Protein AF-A0A821U6U9-F1 (afdb_monomer_lite)

Sequence (147 aa):
MGALGPSCYFKDKWNQLDSFIVLLSIASIVIEKMVSGHILRIHPTLIRVVRILRIARVLKLLKMAEGVRALFYTVIQALPQSLLFFLLFFIFGTLGVELFGKLECSEEQPCSGLNKHAHFKNFCIALLTLFRVATGDNWNGIMKVSD

Structure (mmCIF, N/CA/C/O backbone):
data_AF-A0A821U6U9-F1
#
_entry.id   AF-A0A821U6U9-F1
#
loop_
_atom_site.group_PDB
_atom_site.id
_atom_site.type_symbol
_atom_site.label_atom_id
_atom_site.label_alt_id
_atom_site.label_comp_id
_atom_site.label_asym_id
_atom_site.label_entity_id
_atom_site.label_seq_id
_atom_site.pdbx_PDB_ins_code
_atom_site.Cartn_x
_atom_site.Cartn_y
_atom_site.Cartn_z
_atom_site.occupancy
_atom_site.B_iso_or_equiv
_atom_site.auth_seq_id
_atom_site.auth_comp_id
_atom_site.auth_asym_id
_atom_site.auth_atom_id
_atom_site.pdbx_PDB_model_num
ATOM 1 N N . MET A 1 1 ? 13.390 -8.568 -36.689 1.00 40.25 1 MET A N 1
ATOM 2 C CA . MET A 1 1 ? 13.930 -7.205 -36.489 1.00 40.25 1 MET A CA 1
ATOM 3 C C . MET A 1 1 ? 12.870 -6.211 -36.926 1.00 40.25 1 MET A C 1
ATOM 5 O O . MET A 1 1 ? 12.728 -5.966 -38.111 1.00 40.25 1 MET A O 1
ATOM 9 N N . GLY A 1 2 ? 12.064 -5.708 -35.999 1.00 45.16 2 GLY A N 1
ATOM 10 C CA . GLY A 1 2 ? 11.099 -4.651 -36.286 1.00 45.16 2 GLY A CA 1
ATOM 11 C C . GLY A 1 2 ? 11.118 -3.712 -35.102 1.00 45.16 2 GLY A C 1
ATOM 12 O O . GLY A 1 2 ? 10.538 -4.026 -34.067 1.00 45.16 2 GLY A O 1
ATOM 13 N N . ALA A 1 3 ? 11.883 -2.629 -35.215 1.00 55.88 3 ALA A N 1
ATOM 14 C CA . ALA A 1 3 ? 11.895 -1.569 -34.225 1.00 55.88 3 ALA A CA 1
ATOM 15 C C . ALA A 1 3 ? 10.483 -0.977 -34.169 1.00 55.88 3 ALA A C 1
ATOM 17 O O . ALA A 1 3 ? 10.082 -0.217 -35.048 1.00 55.88 3 ALA A O 1
ATOM 18 N N . LEU A 1 4 ? 9.705 -1.381 -33.164 1.00 55.78 4 LEU A N 1
ATOM 19 C CA . LEU A 1 4 ? 8.463 -0.708 -32.810 1.00 55.78 4 LEU A CA 1
ATOM 20 C C . LEU A 1 4 ? 8.836 0.753 -32.562 1.00 55.78 4 LEU A C 1
ATOM 22 O O . LEU A 1 4 ? 9.597 1.048 -31.640 1.00 55.78 4 LEU A O 1
ATOM 26 N N . GLY A 1 5 ? 8.367 1.654 -33.427 1.00 61.28 5 GLY A N 1
ATOM 27 C CA . GLY A 1 5 ? 8.646 3.080 -33.294 1.00 61.28 5 GLY A CA 1
ATOM 28 C C . GLY A 1 5 ? 8.301 3.577 -31.883 1.00 61.28 5 GLY A C 1
ATOM 29 O O . GLY A 1 5 ? 7.438 2.985 -31.223 1.00 61.28 5 GLY A O 1
ATOM 30 N N . PRO A 1 6 ? 8.927 4.669 -31.407 1.00 61.62 6 PRO A N 1
ATOM 31 C CA . PRO A 1 6 ? 8.762 5.159 -30.034 1.00 61.62 6 PRO A CA 1
ATOM 32 C C . PRO A 1 6 ? 7.285 5.302 -29.631 1.00 61.62 6 PRO A C 1
ATOM 34 O O . PRO A 1 6 ? 6.914 4.971 -28.509 1.00 61.62 6 PRO A O 1
ATOM 37 N N . SER A 1 7 ? 6.412 5.667 -30.574 1.00 63.28 7 SER A N 1
ATOM 38 C CA . SER A 1 7 ? 4.962 5.763 -30.361 1.00 63.28 7 SER A CA 1
ATOM 39 C C . SER A 1 7 ? 4.276 4.428 -29.999 1.00 63.28 7 SER A C 1
ATOM 41 O O . SER A 1 7 ? 3.383 4.413 -29.156 1.00 63.28 7 SER A O 1
ATOM 43 N N . CYS A 1 8 ? 4.710 3.290 -30.558 1.00 62.41 8 CYS A N 1
ATOM 44 C CA . CYS A 1 8 ? 4.186 1.969 -30.182 1.00 62.41 8 CYS A CA 1
ATOM 45 C C . CYS A 1 8 ? 4.813 1.435 -28.888 1.00 62.41 8 CYS A C 1
ATOM 47 O O . CYS A 1 8 ? 4.123 0.784 -28.106 1.00 62.41 8 CYS A O 1
ATOM 49 N N . TYR A 1 9 ? 6.088 1.743 -28.624 1.00 65.94 9 TYR A N 1
ATOM 50 C CA . TYR A 1 9 ? 6.758 1.344 -27.383 1.00 65.94 9 TYR A CA 1
ATOM 51 C C . TYR A 1 9 ? 6.081 1.963 -26.149 1.00 65.94 9 TYR A C 1
ATOM 53 O O . TYR A 1 9 ? 5.811 1.264 -25.175 1.00 65.94 9 TYR A O 1
ATOM 61 N N . PHE A 1 10 ? 5.715 3.247 -26.214 1.00 70.06 10 PHE A N 1
ATOM 62 C CA . PHE A 1 10 ? 4.990 3.919 -25.133 1.00 70.06 10 PHE A CA 1
ATOM 63 C C . PHE A 1 10 ? 3.506 3.537 -25.043 1.00 70.06 10 PHE A C 1
ATOM 65 O O . PHE A 1 10 ? 2.834 4.021 -24.144 1.00 70.06 10 PHE A O 1
ATOM 72 N N . LYS A 1 11 ? 2.959 2.678 -25.912 1.00 75.88 11 LYS A N 1
ATOM 73 C CA . LYS A 1 11 ? 1.554 2.244 -25.806 1.00 75.88 11 LYS A CA 1
ATOM 74 C C . LYS A 1 11 ? 1.369 1.084 -24.821 1.00 75.88 11 LYS A C 1
ATOM 76 O O . LYS A 1 11 ? 0.305 0.958 -24.219 1.00 75.88 11 LYS A O 1
ATOM 81 N N . ASP A 1 12 ? 2.403 0.266 -24.624 1.00 79.81 12 ASP A N 1
ATOM 82 C CA . ASP A 1 12 ? 2.386 -0.822 -23.646 1.00 79.81 12 ASP A CA 1
ATOM 83 C C . ASP A 1 12 ? 2.753 -0.306 -22.244 1.00 79.81 12 ASP A C 1
ATOM 85 O O . ASP A 1 12 ? 3.831 0.254 -22.022 1.00 79.81 12 ASP A O 1
ATOM 89 N N . LYS A 1 13 ? 1.858 -0.524 -21.272 1.00 79.25 13 LYS A N 1
ATOM 90 C CA . LYS A 1 13 ? 2.041 -0.117 -19.869 1.00 79.25 13 LYS A CA 1
ATOM 91 C C . LYS A 1 13 ? 3.283 -0.760 -19.246 1.00 79.25 13 LYS A C 1
ATOM 93 O O . LYS A 1 13 ? 3.952 -0.135 -18.420 1.00 79.25 13 LYS A O 1
ATOM 98 N N . TRP A 1 14 ? 3.632 -1.980 -19.658 1.00 79.69 14 TRP A N 1
ATOM 99 C CA . TRP A 1 14 ? 4.836 -2.652 -19.174 1.00 79.69 14 TRP A CA 1
ATOM 100 C C . TRP A 1 14 ? 6.108 -1.999 -19.712 1.00 79.69 14 TRP A C 1
ATOM 102 O O . TRP A 1 14 ? 7.075 -1.852 -18.963 1.00 79.69 14 TRP A O 1
ATOM 112 N N . ASN A 1 15 ? 6.103 -1.528 -20.954 1.00 81.62 15 ASN A N 1
ATOM 113 C CA . ASN A 1 15 ? 7.233 -0.810 -21.543 1.00 81.62 15 ASN A CA 1
ATOM 114 C C . ASN A 1 15 ? 7.382 0.607 -20.968 1.00 81.62 15 ASN A C 1
ATOM 116 O O . ASN A 1 15 ? 8.503 1.021 -20.666 1.00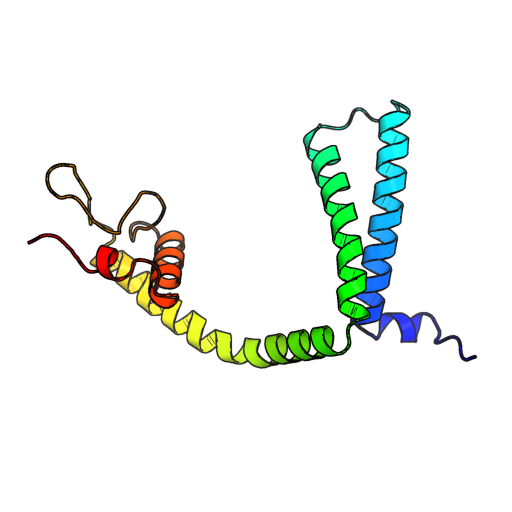 81.62 15 ASN A O 1
ATOM 120 N N . GLN A 1 16 ? 6.273 1.309 -20.693 1.00 84.25 16 GLN A N 1
ATOM 121 C CA . GLN A 1 16 ? 6.295 2.591 -19.969 1.00 84.25 16 GLN A CA 1
ATOM 122 C C . GLN A 1 16 ? 6.936 2.454 -18.580 1.00 84.25 16 GLN A C 1
ATOM 124 O O . GLN A 1 16 ? 7.826 3.229 -18.225 1.00 84.25 16 GLN A O 1
ATOM 129 N N . LEU A 1 17 ? 6.539 1.427 -17.815 1.00 81.94 17 LEU A N 1
ATOM 130 C CA . LEU A 1 17 ? 7.163 1.114 -16.528 1.00 81.94 17 LEU A CA 1
ATOM 131 C C . LEU A 1 17 ? 8.660 0.825 -16.680 1.00 81.94 17 LEU A C 1
ATOM 133 O O . LEU A 1 17 ? 9.434 1.144 -15.784 1.00 81.94 17 LEU A O 1
ATOM 137 N N . ASP A 1 18 ? 9.092 0.216 -17.792 1.00 83.50 18 ASP A N 1
ATOM 138 C CA . ASP A 1 18 ? 10.517 -0.076 -17.998 1.00 83.50 18 ASP A CA 1
ATOM 139 C C . ASP A 1 18 ? 11.325 1.193 -18.192 1.00 83.50 18 ASP A C 1
ATOM 141 O O . ASP A 1 18 ? 12.313 1.410 -17.489 1.00 83.50 18 ASP A O 1
ATOM 145 N N . SER A 1 19 ? 10.851 2.060 -19.086 1.00 84.12 19 SER A N 1
ATOM 146 C CA . SER A 1 19 ? 11.469 3.356 -19.337 1.00 84.12 19 SER A CA 1
ATOM 147 C C . SER A 1 19 ? 11.527 4.201 -18.075 1.00 84.12 19 SER A C 1
ATOM 149 O O . SER A 1 19 ? 12.567 4.790 -17.796 1.00 84.12 19 SER A O 1
ATOM 151 N N . PHE A 1 20 ? 10.469 4.206 -17.262 1.00 85.69 20 PHE A N 1
ATOM 152 C CA . PHE A 1 20 ? 10.475 4.913 -15.986 1.00 85.69 20 PHE A CA 1
ATOM 153 C C . PHE A 1 20 ? 11.554 4.380 -15.029 1.00 85.69 20 PHE A C 1
ATOM 155 O O . PHE A 1 20 ? 12.339 5.158 -14.487 1.00 85.69 20 PHE A O 1
ATOM 162 N N . ILE A 1 21 ? 11.669 3.055 -14.874 1.00 84.94 21 ILE A N 1
ATOM 163 C CA . ILE A 1 21 ? 12.699 2.439 -14.022 1.00 84.94 21 ILE A CA 1
ATOM 164 C C . ILE A 1 21 ? 14.110 2.735 -14.557 1.00 84.94 21 ILE A C 1
ATOM 166 O O . ILE A 1 21 ? 15.023 2.989 -13.770 1.00 84.94 21 ILE A O 1
ATOM 170 N N . VAL A 1 22 ? 14.315 2.716 -15.879 1.00 87.25 22 VAL A N 1
ATOM 171 C CA . VAL A 1 22 ? 15.603 3.061 -16.509 1.00 87.25 22 VAL A CA 1
ATOM 172 C C . VAL A 1 22 ? 15.964 4.529 -16.266 1.00 87.25 22 VAL A C 1
ATOM 174 O O . VAL A 1 22 ? 17.096 4.813 -15.876 1.00 87.25 22 VAL A O 1
ATOM 177 N N . LEU A 1 23 ? 15.015 5.455 -16.417 1.00 87.88 23 LEU A N 1
ATOM 178 C CA . LEU A 1 23 ? 15.234 6.881 -16.158 1.00 87.88 23 LEU A CA 1
ATOM 179 C C . LEU A 1 23 ? 15.565 7.144 -14.684 1.00 87.88 23 LEU A C 1
ATOM 181 O O . LEU A 1 23 ? 16.560 7.804 -14.392 1.00 87.88 23 LEU A O 1
ATOM 185 N N . LEU A 1 24 ? 14.807 6.557 -13.751 1.00 86.38 24 LEU A N 1
ATOM 186 C CA . LEU A 1 24 ? 15.103 6.628 -12.313 1.00 86.38 24 LEU A CA 1
ATOM 187 C C . LEU A 1 24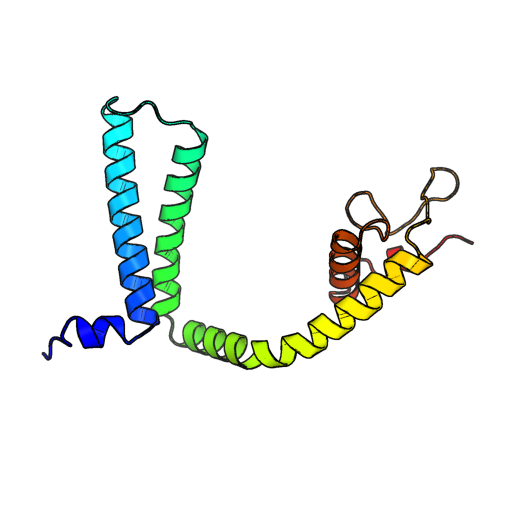 ? 16.471 6.033 -11.974 1.00 86.38 24 LEU A C 1
ATOM 189 O O . LEU A 1 24 ? 17.200 6.550 -11.128 1.00 86.38 24 LEU A O 1
ATOM 193 N N . SER A 1 25 ? 16.832 4.944 -12.647 1.00 84.75 25 SER A N 1
ATOM 194 C CA . SER A 1 25 ? 18.127 4.294 -12.513 1.00 84.75 25 SER A CA 1
ATOM 195 C C . SER A 1 25 ? 19.269 5.231 -12.908 1.00 84.75 25 SER A C 1
ATOM 197 O O . SER A 1 25 ? 20.239 5.339 -12.156 1.00 84.75 25 SER A O 1
ATOM 199 N N . ILE A 1 26 ? 19.144 5.916 -14.045 1.00 86.50 26 ILE A N 1
ATOM 200 C CA . ILE A 1 26 ? 20.137 6.883 -14.525 1.00 86.50 26 ILE A CA 1
ATOM 201 C C . ILE A 1 26 ? 20.197 8.086 -13.577 1.00 86.50 26 ILE A C 1
ATOM 203 O O . ILE A 1 26 ? 21.281 8.438 -13.117 1.00 86.50 26 ILE A O 1
ATOM 207 N N . ALA A 1 27 ? 19.046 8.652 -13.203 1.00 86.06 27 ALA A N 1
ATOM 208 C CA . ALA A 1 27 ? 18.965 9.771 -12.267 1.00 86.06 27 ALA A CA 1
ATOM 209 C C . ALA A 1 27 ? 19.623 9.445 -10.914 1.00 86.06 27 ALA A C 1
ATOM 211 O O . ALA A 1 27 ? 20.399 10.242 -10.398 1.00 86.06 27 ALA A O 1
ATOM 212 N N . SER A 1 28 ? 19.392 8.243 -10.375 1.00 84.06 28 SER A N 1
ATOM 213 C CA . SER A 1 28 ? 20.012 7.761 -9.132 1.00 84.06 28 SER A CA 1
ATOM 214 C C . SER A 1 28 ? 21.546 7.762 -9.197 1.00 84.06 28 SER A C 1
ATOM 216 O O . SER A 1 28 ? 22.191 8.190 -8.240 1.00 84.06 28 SER A O 1
ATOM 218 N N . ILE A 1 29 ? 22.133 7.335 -10.322 1.00 84.69 29 ILE A N 1
ATOM 219 C CA . ILE A 1 29 ? 23.595 7.319 -10.521 1.00 84.69 29 ILE A CA 1
ATOM 220 C C . ILE A 1 29 ? 24.142 8.745 -10.652 1.00 84.69 29 ILE A C 1
ATOM 222 O O . ILE A 1 29 ? 25.183 9.064 -10.081 1.00 84.69 29 ILE A O 1
ATOM 226 N N . VAL A 1 30 ? 23.445 9.613 -11.392 1.00 85.31 30 VAL A N 1
ATOM 227 C CA . VAL A 1 30 ? 23.850 11.017 -11.564 1.00 85.31 30 VAL A CA 1
ATOM 228 C C . VAL A 1 30 ? 23.829 11.748 -10.222 1.00 85.31 30 VAL A C 1
ATOM 230 O O . VAL A 1 30 ? 24.808 12.401 -9.875 1.00 85.31 30 VAL A O 1
ATOM 233 N N . ILE A 1 31 ? 22.763 11.586 -9.433 1.00 83.00 31 ILE A N 1
ATOM 234 C CA . ILE A 1 31 ? 22.631 12.222 -8.115 1.00 83.00 31 ILE A CA 1
ATOM 235 C C . ILE A 1 31 ? 23.760 11.781 -7.178 1.00 83.00 31 ILE A C 1
ATOM 237 O O . ILE A 1 31 ? 24.370 12.626 -6.530 1.00 83.00 31 ILE A O 1
ATOM 241 N N . GLU A 1 32 ? 24.091 10.489 -7.130 1.00 80.88 32 GLU A N 1
ATOM 242 C CA . GLU A 1 32 ? 25.199 9.993 -6.304 1.00 80.88 32 GLU A CA 1
ATOM 243 C C . GLU A 1 32 ? 26.543 10.611 -6.710 1.00 80.88 32 GLU A C 1
ATOM 245 O O . GLU A 1 32 ? 27.287 11.074 -5.847 1.00 80.88 32 GLU A O 1
ATOM 250 N N . LYS A 1 33 ? 26.828 10.699 -8.016 1.00 82.06 33 LYS A N 1
ATOM 251 C CA . LYS A 1 33 ? 28.060 11.331 -8.509 1.00 82.06 33 LYS A CA 1
ATOM 252 C C . LYS A 1 33 ? 28.150 12.812 -8.131 1.00 82.06 33 LYS A C 1
ATOM 254 O O . LYS A 1 33 ? 29.221 13.267 -7.738 1.00 82.06 33 LYS A O 1
ATOM 259 N N . MET A 1 34 ? 27.042 13.551 -8.205 1.00 80.81 34 MET A N 1
ATOM 260 C CA . MET A 1 34 ? 27.003 14.973 -7.832 1.00 80.81 34 MET A CA 1
ATOM 261 C C . MET A 1 34 ? 27.183 15.189 -6.321 1.00 80.81 34 MET A C 1
ATOM 263 O O . MET A 1 34 ? 27.809 16.168 -5.913 1.00 80.81 34 MET A O 1
ATOM 267 N N . VAL A 1 35 ? 26.681 14.264 -5.493 1.00 77.06 35 VAL A N 1
ATOM 268 C CA . VAL A 1 35 ? 26.886 14.266 -4.034 1.00 77.06 35 VAL A CA 1
ATOM 269 C C . VAL A 1 35 ? 28.343 13.967 -3.684 1.00 77.06 35 VAL A C 1
ATOM 271 O O . VAL A 1 35 ? 28.946 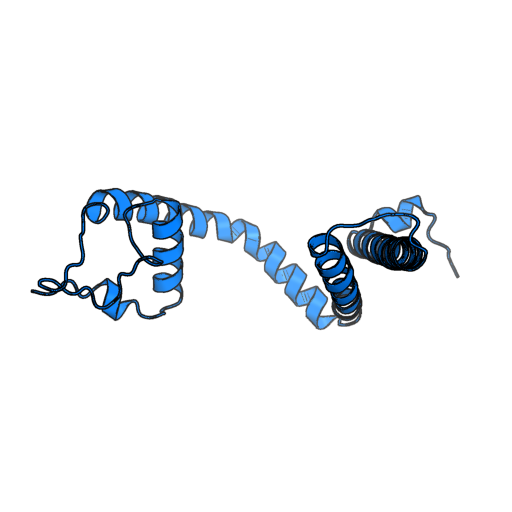14.710 -2.913 1.00 77.06 35 VAL A O 1
ATOM 274 N N . SER A 1 36 ? 28.935 12.919 -4.268 1.00 75.25 36 SER A N 1
ATOM 275 C CA . SER A 1 36 ? 30.343 12.563 -4.032 1.00 75.25 36 SER A CA 1
ATOM 276 C C . SER A 1 36 ? 31.320 13.632 -4.528 1.00 75.25 36 SER A C 1
ATOM 278 O O . SER A 1 36 ? 32.391 13.793 -3.950 1.00 75.25 36 SER A O 1
ATOM 280 N N . GLY A 1 37 ? 30.949 14.394 -5.562 1.00 76.12 37 GLY A N 1
ATOM 281 C CA . GLY A 1 37 ? 31.730 15.522 -6.072 1.00 76.12 37 GLY A CA 1
ATOM 282 C C . GLY A 1 37 ? 31.693 16.789 -5.205 1.00 76.12 37 GLY A C 1
ATOM 283 O O . GLY A 1 37 ? 32.272 17.789 -5.611 1.00 76.12 37 GLY A O 1
ATOM 284 N N . HIS A 1 38 ? 31.006 16.785 -4.053 1.00 68.75 38 HIS A N 1
ATOM 285 C CA . HIS A 1 38 ? 30.776 17.957 -3.186 1.00 68.75 38 HIS A CA 1
ATOM 286 C C . HIS A 1 38 ? 30.088 19.159 -3.870 1.00 68.75 38 HIS A C 1
ATOM 288 O O . HIS A 1 38 ? 30.026 20.243 -3.293 1.00 68.75 38 HIS A O 1
ATOM 294 N N . ILE A 1 39 ? 29.522 18.973 -5.067 1.00 65.12 39 ILE A N 1
ATOM 295 C CA . ILE A 1 39 ? 28.874 20.037 -5.853 1.00 65.12 39 ILE A CA 1
ATOM 296 C C . ILE A 1 39 ? 27.526 20.425 -5.226 1.00 65.12 39 ILE A C 1
ATOM 298 O O . ILE A 1 39 ? 27.115 21.581 -5.286 1.00 65.12 39 ILE A O 1
ATOM 302 N N . LEU A 1 40 ? 26.842 19.468 -4.589 1.00 65.56 40 LEU A N 1
ATOM 303 C CA . LEU A 1 40 ? 25.566 19.676 -3.903 1.00 65.56 40 LEU A CA 1
ATOM 304 C C . LEU A 1 40 ? 25.640 19.141 -2.466 1.00 65.56 40 LEU A C 1
ATOM 306 O O . LEU A 1 40 ? 25.838 17.946 -2.247 1.00 65.56 40 LEU A O 1
ATOM 310 N N . ARG A 1 41 ? 25.426 20.010 -1.469 1.00 67.06 41 ARG A N 1
ATOM 311 C CA . ARG A 1 41 ? 25.197 19.600 -0.071 1.00 67.06 41 ARG A CA 1
ATOM 312 C C . ARG A 1 41 ? 23.770 19.072 0.064 1.00 67.06 41 ARG A C 1
ATOM 314 O O . ARG A 1 41 ? 22.827 19.842 0.216 1.00 67.06 41 ARG A O 1
ATOM 321 N N . ILE A 1 42 ? 23.613 17.754 -0.025 1.00 73.88 42 ILE A N 1
ATOM 322 C CA . ILE A 1 42 ? 22.308 17.088 0.020 1.00 73.88 42 ILE A CA 1
ATOM 323 C C . ILE A 1 42 ? 22.010 16.555 1.430 1.00 73.88 42 ILE A C 1
ATOM 325 O O . ILE A 1 42 ? 22.882 16.023 2.114 1.00 73.88 42 ILE A O 1
ATOM 329 N N . HIS A 1 43 ? 20.749 16.672 1.854 1.00 76.38 43 HIS A N 1
ATOM 330 C CA . HIS A 1 43 ? 20.253 16.159 3.131 1.00 76.38 43 HIS A CA 1
ATOM 331 C C . HIS A 1 43 ? 20.362 14.614 3.210 1.00 76.38 43 HIS A C 1
ATOM 333 O O . HIS A 1 43 ? 20.034 13.928 2.235 1.00 76.38 43 HIS A O 1
ATOM 339 N N . PRO A 1 44 ? 20.734 14.018 4.360 1.00 78.75 44 PRO A N 1
ATOM 340 C CA . PRO A 1 44 ? 20.933 12.566 4.499 1.00 78.75 44 PRO A CA 1
ATOM 341 C C . PRO A 1 44 ? 19.685 11.714 4.196 1.00 78.75 44 PRO A C 1
ATOM 343 O O . PRO A 1 44 ? 19.793 10.538 3.844 1.00 78.75 44 PRO A O 1
ATOM 346 N N . THR A 1 45 ? 18.490 12.299 4.280 1.00 80.50 45 THR A N 1
ATOM 347 C CA . THR A 1 45 ? 17.219 11.668 3.893 1.00 80.50 45 THR A CA 1
ATOM 348 C C . THR A 1 45 ? 17.151 11.356 2.397 1.00 80.50 45 THR A C 1
ATOM 350 O O . THR A 1 45 ? 16.674 10.289 2.019 1.00 80.50 45 THR A O 1
ATOM 353 N N . LEU A 1 46 ? 17.691 12.224 1.539 1.00 79.94 46 LEU A N 1
ATOM 354 C CA . LEU A 1 46 ? 17.672 12.031 0.086 1.00 79.94 46 LEU A CA 1
ATOM 355 C C . LEU A 1 46 ? 18.624 10.911 -0.352 1.00 79.94 46 LEU A C 1
ATOM 357 O O . LEU A 1 46 ? 18.285 10.136 -1.241 1.00 79.94 46 LEU A O 1
ATOM 361 N N . ILE A 1 47 ? 19.759 10.736 0.333 1.00 81.06 47 ILE A N 1
ATOM 362 C CA . ILE A 1 47 ? 20.673 9.603 0.102 1.00 81.06 47 ILE A CA 1
ATOM 363 C C . ILE A 1 47 ? 19.957 8.269 0.378 1.00 81.06 47 ILE A C 1
ATOM 365 O O . ILE A 1 47 ? 20.087 7.315 -0.394 1.00 81.06 47 ILE A O 1
ATOM 369 N N . ARG A 1 48 ? 19.141 8.201 1.442 1.00 81.12 48 ARG A N 1
ATOM 370 C CA . ARG A 1 48 ? 18.318 7.014 1.741 1.00 81.12 48 ARG A CA 1
ATOM 371 C C . ARG A 1 48 ? 17.294 6.742 0.638 1.00 81.12 48 ARG A C 1
ATOM 373 O O . ARG A 1 48 ? 17.162 5.596 0.219 1.00 81.12 48 ARG A O 1
ATOM 380 N N . VAL A 1 49 ? 16.628 7.778 0.126 1.00 82.69 49 VAL A N 1
ATOM 381 C CA . VAL A 1 49 ? 15.666 7.653 -0.985 1.00 82.69 49 VAL A CA 1
ATOM 382 C C . VAL A 1 49 ? 16.347 7.130 -2.253 1.00 82.69 49 VAL A C 1
ATOM 384 O O . VAL A 1 49 ? 15.861 6.175 -2.856 1.00 82.69 49 VAL A O 1
ATOM 387 N N . VAL A 1 50 ? 17.512 7.671 -2.624 1.00 81.88 50 VAL A N 1
ATOM 388 C CA . VAL A 1 50 ? 18.300 7.198 -3.780 1.00 81.88 50 VAL A CA 1
ATOM 389 C C . VAL A 1 50 ? 18.671 5.718 -3.634 1.00 81.88 50 VAL A C 1
ATOM 391 O O . VAL A 1 50 ? 18.626 4.970 -4.612 1.00 81.88 50 VAL A O 1
ATOM 394 N N . ARG A 1 51 ? 18.982 5.266 -2.413 1.00 81.25 51 ARG A N 1
ATOM 395 C CA . ARG A 1 51 ? 19.271 3.854 -2.123 1.00 81.25 51 ARG A CA 1
ATOM 396 C C . ARG A 1 51 ? 18.043 2.959 -2.315 1.00 81.25 51 ARG A C 1
ATOM 398 O O . ARG A 1 51 ? 18.170 1.890 -2.906 1.00 81.25 51 ARG A O 1
ATOM 405 N N . ILE A 1 52 ? 16.862 3.408 -1.885 1.00 83.44 52 ILE A N 1
ATOM 406 C CA . ILE A 1 52 ? 15.587 2.695 -2.081 1.00 83.44 52 ILE A CA 1
ATOM 407 C C . ILE A 1 52 ? 15.234 2.605 -3.574 1.00 83.44 52 ILE A C 1
ATOM 409 O O . ILE A 1 52 ? 14.836 1.542 -4.048 1.00 83.44 52 ILE A O 1
ATOM 413 N N . LEU A 1 53 ? 15.465 3.670 -4.351 1.00 80.00 53 LEU A N 1
ATOM 414 C CA . LEU A 1 53 ? 15.236 3.673 -5.803 1.00 80.00 53 LEU A CA 1
ATOM 415 C C . LEU A 1 53 ? 16.061 2.610 -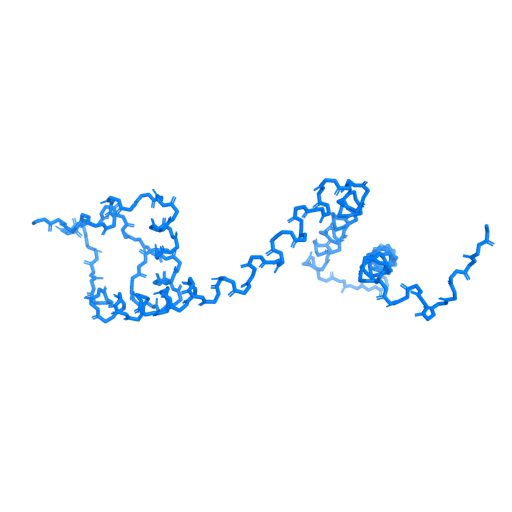6.549 1.00 80.00 53 LEU A C 1
ATOM 417 O O . LEU A 1 53 ? 15.637 2.131 -7.599 1.00 80.00 53 LEU A O 1
ATOM 421 N N . ARG A 1 54 ? 17.210 2.176 -6.013 1.00 79.25 54 ARG A N 1
ATOM 422 C CA . ARG A 1 54 ? 17.957 1.045 -6.592 1.00 79.25 54 ARG A CA 1
ATOM 423 C C . ARG A 1 54 ? 17.217 -0.279 -6.444 1.00 79.25 54 ARG A C 1
ATOM 425 O O . ARG A 1 54 ? 17.244 -1.078 -7.376 1.00 79.25 54 ARG A O 1
ATOM 432 N N . ILE A 1 55 ? 16.533 -0.490 -5.319 1.00 81.38 55 ILE A N 1
ATOM 433 C CA . ILE A 1 55 ? 15.730 -1.696 -5.067 1.00 81.38 55 ILE A CA 1
ATOM 434 C C . ILE A 1 55 ? 14.560 -1.763 -6.058 1.00 81.38 55 ILE A C 1
ATOM 436 O O . ILE A 1 55 ? 14.216 -2.844 -6.521 1.00 81.38 55 ILE A O 1
ATOM 440 N N . ALA A 1 56 ? 14.029 -0.620 -6.507 1.00 76.88 56 ALA A N 1
ATOM 441 C CA . ALA A 1 56 ? 12.999 -0.583 -7.549 1.00 76.88 56 ALA A CA 1
ATOM 442 C C . ALA A 1 56 ? 13.446 -1.221 -8.883 1.00 76.88 56 ALA A C 1
ATOM 444 O O . ALA A 1 56 ? 12.605 -1.671 -9.655 1.00 76.88 56 ALA A O 1
ATOM 445 N N . ARG A 1 57 ? 14.756 -1.345 -9.160 1.00 77.12 57 ARG A N 1
ATOM 446 C CA . ARG A 1 57 ? 15.248 -2.090 -10.336 1.00 77.12 57 ARG A CA 1
ATOM 447 C C . ARG A 1 57 ? 14.992 -3.595 -10.230 1.00 77.12 57 ARG A C 1
ATOM 449 O O . ARG A 1 57 ? 14.838 -4.237 -11.262 1.00 77.12 57 ARG A O 1
ATOM 456 N N . VAL A 1 58 ? 14.889 -4.149 -9.018 1.00 80.19 58 VAL A N 1
ATOM 457 C CA . VAL A 1 58 ? 14.514 -5.558 -8.780 1.00 80.19 58 VAL A CA 1
ATOM 458 C C . VAL A 1 58 ? 13.107 -5.840 -9.317 1.00 80.19 58 VAL A C 1
ATOM 460 O O . VAL A 1 58 ? 12.838 -6.942 -9.782 1.00 80.19 58 VAL A O 1
ATOM 463 N N . LEU A 1 59 ? 12.237 -4.824 -9.394 1.00 74.88 59 LEU A N 1
ATOM 464 C CA . LEU A 1 59 ? 10.909 -4.941 -10.007 1.00 74.88 59 LEU A CA 1
ATOM 465 C C . LEU A 1 59 ? 10.968 -5.298 -11.504 1.00 74.88 59 LEU A C 1
ATOM 467 O O . LEU A 1 59 ? 9.986 -5.802 -12.042 1.00 74.88 59 LEU A O 1
ATOM 471 N N . LYS A 1 60 ? 12.112 -5.114 -12.184 1.00 73.38 60 LYS A N 1
ATOM 472 C CA . LYS A 1 60 ? 12.309 -5.622 -13.552 1.00 73.38 60 LYS A CA 1
ATOM 473 C C . LYS A 1 60 ? 12.202 -7.147 -13.625 1.00 73.38 60 LYS A C 1
ATOM 475 O O . LYS A 1 60 ? 11.707 -7.665 -14.620 1.00 73.38 60 LYS A O 1
ATOM 480 N N . LEU A 1 61 ? 12.595 -7.858 -12.563 1.00 72.50 61 LEU A N 1
ATOM 481 C CA . LEU A 1 61 ? 12.485 -9.318 -12.489 1.00 72.50 61 LEU A CA 1
ATOM 482 C C . LEU A 1 61 ? 11.021 -9.778 -12.497 1.00 72.50 61 LEU A C 1
ATOM 484 O O . LEU A 1 61 ? 10.706 -10.808 -13.087 1.00 72.50 61 LEU A O 1
ATOM 488 N N . LEU A 1 62 ? 10.110 -8.974 -11.934 1.00 71.38 62 LEU A N 1
ATOM 489 C CA . LEU A 1 62 ? 8.670 -9.262 -11.946 1.00 71.38 62 LEU A CA 1
ATOM 490 C C . LEU A 1 62 ? 8.091 -9.265 -13.368 1.00 71.38 62 LEU A C 1
ATOM 492 O O . LEU A 1 62 ? 7.088 -9.927 -13.613 1.00 71.38 62 LEU A O 1
ATOM 496 N N . LYS A 1 63 ? 8.724 -8.558 -14.316 1.00 66.69 63 LYS A N 1
ATOM 497 C CA . LYS A 1 63 ? 8.316 -8.572 -15.728 1.00 66.69 63 LYS A CA 1
ATOM 498 C C . LYS A 1 63 ? 8.805 -9.795 -16.490 1.00 66.69 63 LYS A C 1
ATOM 500 O O . LYS A 1 63 ? 8.138 -10.203 -17.435 1.00 66.69 63 LYS A O 1
ATOM 505 N N . MET A 1 64 ? 9.959 -10.350 -16.112 1.00 66.25 64 MET A N 1
ATOM 506 C CA . MET A 1 64 ? 10.498 -11.561 -16.745 1.00 66.25 64 MET A CA 1
ATOM 507 C C . MET A 1 64 ? 9.677 -12.796 -16.377 1.00 66.25 64 MET A C 1
ATOM 509 O O . MET A 1 64 ? 9.537 -13.701 -17.193 1.00 66.25 64 MET A O 1
ATOM 513 N N . ALA A 1 65 ? 9.108 -12.830 -15.172 1.00 79.38 65 ALA A N 1
ATOM 514 C CA . ALA A 1 65 ? 8.279 -13.941 -14.737 1.00 79.38 65 ALA A CA 1
ATOM 515 C C . ALA A 1 65 ? 6.854 -13.818 -15.305 1.00 79.38 65 ALA A C 1
ATOM 517 O O . ALA A 1 65 ? 6.025 -13.056 -14.805 1.00 79.38 65 ALA A O 1
ATOM 518 N N . GLU A 1 66 ? 6.542 -14.600 -16.340 1.00 74.88 66 GLU A N 1
ATOM 519 C CA . GLU A 1 66 ? 5.204 -14.628 -16.954 1.00 74.88 66 GLU A CA 1
ATOM 520 C C . GLU A 1 66 ? 4.102 -14.965 -15.940 1.00 74.88 66 GLU A C 1
ATOM 522 O O . GLU A 1 66 ? 3.054 -14.320 -15.938 1.00 74.88 66 GLU A O 1
ATOM 527 N N . GLY A 1 67 ? 4.383 -15.882 -15.007 1.00 79.31 67 GLY A N 1
ATOM 528 C CA . GLY A 1 67 ? 3.461 -16.229 -13.922 1.00 79.31 67 GLY A CA 1
ATOM 529 C C . GLY A 1 67 ? 3.151 -15.056 -12.987 1.00 79.31 67 GLY A C 1
ATOM 530 O O . GLY A 1 67 ? 2.004 -14.864 -12.597 1.00 79.31 67 GLY A O 1
ATOM 531 N N . VAL A 1 68 ? 4.136 -14.204 -12.686 1.00 81.94 68 VAL A N 1
ATOM 532 C CA . VAL A 1 68 ? 3.930 -13.018 -11.838 1.00 81.94 68 VAL A CA 1
ATOM 533 C C . VAL A 1 68 ? 3.076 -11.978 -12.562 1.00 81.94 68 VAL A C 1
ATOM 535 O O . VAL A 1 68 ? 2.174 -11.397 -11.962 1.00 81.94 68 VAL A O 1
ATOM 538 N N . ARG A 1 69 ? 3.291 -11.779 -13.870 1.00 81.06 69 ARG A N 1
ATOM 539 C CA . ARG A 1 69 ? 2.456 -10.881 -14.686 1.00 81.06 69 ARG A CA 1
ATOM 540 C C . ARG A 1 69 ? 0.992 -11.326 -14.705 1.00 81.06 69 ARG A C 1
ATOM 542 O O . ARG A 1 69 ? 0.112 -10.475 -14.585 1.00 81.06 69 ARG A O 1
ATOM 549 N N . ALA A 1 70 ? 0.731 -12.630 -14.808 1.00 83.50 70 ALA A N 1
ATOM 550 C CA . ALA A 1 70 ? -0.625 -13.173 -14.751 1.00 83.50 70 ALA A CA 1
ATOM 551 C C . ALA A 1 70 ? -1.306 -12.880 -13.402 1.00 83.50 70 ALA A C 1
ATOM 553 O O . ALA A 1 70 ? -2.445 -12.418 -13.385 1.00 83.50 70 ALA A O 1
ATOM 554 N N . LEU A 1 71 ? -0.587 -13.042 -12.284 1.00 86.56 71 LEU A N 1
ATOM 555 C CA . LEU A 1 71 ? -1.089 -12.686 -10.950 1.00 86.56 71 LEU A CA 1
ATOM 556 C C . LEU A 1 71 ? -1.387 -11.184 -10.813 1.00 86.56 71 LEU A C 1
ATOM 558 O O . LEU A 1 71 ? -2.387 -10.796 -10.221 1.00 86.56 71 LEU A O 1
ATOM 562 N N . PHE A 1 72 ? -0.563 -10.309 -11.393 1.00 84.31 72 PHE A N 1
ATOM 563 C CA . PHE A 1 72 ? -0.870 -8.875 -11.402 1.00 84.31 72 PHE A CA 1
ATOM 564 C C . PHE A 1 72 ? -2.155 -8.564 -12.177 1.00 84.31 72 PHE A C 1
ATOM 566 O O . PHE A 1 72 ? -2.951 -7.734 -11.736 1.00 84.31 72 PHE A O 1
ATOM 573 N N . TYR A 1 73 ? -2.386 -9.235 -13.307 1.00 84.94 73 TYR A N 1
ATOM 574 C CA . TYR A 1 73 ? -3.623 -9.072 -14.069 1.00 84.94 73 TYR A CA 1
ATOM 575 C C . TYR A 1 73 ? -4.855 -9.520 -13.283 1.00 84.94 73 TYR A C 1
ATOM 577 O O . TYR A 1 73 ? -5.868 -8.822 -13.317 1.00 84.94 73 TYR A O 1
ATOM 585 N N . THR A 1 74 ? -4.776 -10.629 -12.544 1.00 86.69 74 THR A N 1
ATOM 586 C CA . THR A 1 74 ? -5.901 -11.092 -11.718 1.00 86.69 74 THR A CA 1
ATOM 587 C C . THR A 1 74 ? -6.184 -10.137 -10.563 1.00 86.69 74 THR A C 1
ATOM 589 O O . THR A 1 74 ? -7.345 -9.827 -10.312 1.00 86.69 74 THR A O 1
ATOM 592 N N . VAL A 1 75 ? -5.150 -9.577 -9.922 1.00 86.31 75 VAL A N 1
ATOM 593 C CA . VAL A 1 75 ? -5.319 -8.532 -8.896 1.00 86.31 75 VAL A CA 1
ATOM 594 C C . VAL A 1 75 ? -6.038 -7.312 -9.470 1.00 86.31 75 VAL A C 1
ATOM 596 O O . VAL A 1 75 ? -6.988 -6.826 -8.863 1.00 86.31 75 VAL A O 1
ATOM 599 N N . ILE A 1 76 ? -5.641 -6.840 -10.656 1.00 86.25 76 ILE A N 1
ATOM 600 C CA . ILE A 1 76 ? -6.289 -5.692 -11.311 1.00 86.25 76 ILE A CA 1
ATOM 601 C C . ILE A 1 76 ? -7.750 -6.003 -11.653 1.00 86.25 76 ILE A C 1
ATOM 603 O O . ILE A 1 76 ? -8.613 -5.150 -11.460 1.00 86.25 76 ILE A O 1
ATOM 607 N N . GLN A 1 77 ? -8.045 -7.216 -12.121 1.00 87.62 77 GLN A N 1
ATOM 608 C CA . GLN A 1 77 ? -9.420 -7.645 -12.389 1.00 87.62 77 GLN A CA 1
ATOM 609 C C . GLN A 1 77 ? -10.264 -7.786 -11.117 1.00 87.62 77 GLN A C 1
ATOM 611 O O . GLN A 1 77 ? -11.477 -7.624 -11.188 1.00 87.62 77 GLN A O 1
ATOM 616 N N . ALA A 1 78 ? -9.647 -8.041 -9.961 1.00 86.25 78 ALA A N 1
ATOM 617 C CA . ALA A 1 78 ? -10.327 -8.085 -8.669 1.00 86.25 78 ALA A CA 1
ATOM 618 C C . ALA A 1 78 ? -10.562 -6.689 -8.052 1.00 86.25 78 ALA A C 1
ATOM 620 O O . ALA A 1 78 ? -11.397 -6.551 -7.156 1.00 86.25 78 ALA A O 1
ATOM 621 N N . LEU A 1 79 ? -9.885 -5.633 -8.533 1.00 84.94 79 LEU A N 1
ATOM 622 C CA . LEU A 1 79 ? -10.046 -4.266 -8.011 1.00 84.94 79 LEU A CA 1
ATOM 623 C C . LEU A 1 79 ? -11.492 -3.736 -8.054 1.00 84.94 79 LEU A C 1
ATOM 625 O O . LEU A 1 79 ? -11.906 -3.126 -7.073 1.00 84.94 79 LEU A O 1
ATOM 629 N N . PRO A 1 80 ? -12.308 -3.951 -9.101 1.00 82.50 80 PRO A N 1
ATOM 630 C CA . PRO A 1 80 ? -13.696 -3.487 -9.104 1.00 82.50 80 PRO A CA 1
ATOM 631 C C . PRO A 1 80 ? -14.524 -4.112 -7.973 1.00 82.50 80 PRO A C 1
ATOM 633 O O . PRO A 1 80 ? -15.310 -3.419 -7.330 1.00 82.50 80 PRO A O 1
ATOM 636 N N . GLN A 1 81 ? -14.287 -5.392 -7.661 1.00 82.56 81 GLN A N 1
ATOM 637 C CA . GLN A 1 81 ? -14.955 -6.086 -6.557 1.00 82.56 81 GLN A CA 1
ATOM 638 C C . GLN A 1 81 ? -14.549 -5.512 -5.189 1.00 82.56 81 GLN A C 1
ATOM 640 O O . GLN A 1 81 ? -15.323 -5.568 -4.231 1.00 82.56 81 GLN A O 1
ATOM 645 N N . SER A 1 82 ? -13.366 -4.894 -5.099 1.00 86.38 82 SER A N 1
ATOM 646 C CA . SER A 1 82 ? -12.886 -4.255 -3.870 1.00 86.38 82 SER A CA 1
ATOM 647 C C . SER A 1 82 ? -13.707 -3.025 -3.463 1.00 86.38 82 SER A C 1
ATOM 649 O O . SER A 1 82 ? -13.686 -2.651 -2.294 1.00 86.38 82 SER A O 1
ATOM 651 N N . LEU A 1 83 ? -14.495 -2.435 -4.374 1.00 88.38 83 LEU A N 1
ATOM 652 C CA . LEU A 1 83 ? -15.366 -1.301 -4.057 1.00 88.38 83 LEU A CA 1
ATOM 653 C C . LEU A 1 83 ? -16.481 -1.682 -3.072 1.00 88.38 83 LEU A C 1
ATOM 655 O O . LEU A 1 83 ? -16.763 -0.931 -2.142 1.00 88.38 83 LEU A O 1
ATOM 659 N N . LEU A 1 84 ? -17.080 -2.865 -3.240 1.00 90.69 84 LEU A N 1
ATOM 660 C CA . LEU A 1 84 ? -18.092 -3.387 -2.315 1.00 90.69 84 LEU A CA 1
ATOM 661 C C . LEU A 1 84 ? -17.486 -3.657 -0.934 1.00 90.69 84 LEU A C 1
ATOM 663 O O . LEU A 1 84 ? -18.077 -3.317 0.089 1.00 90.69 84 LEU A O 1
ATOM 667 N N . PHE A 1 85 ? -16.276 -4.220 -0.911 1.00 90.31 85 PHE A N 1
ATOM 668 C CA . PHE A 1 85 ? -15.526 -4.454 0.320 1.00 90.31 85 PHE A CA 1
ATOM 669 C C . PHE A 1 85 ? -15.183 -3.137 1.032 1.00 90.31 85 PHE A C 1
ATOM 671 O O . PHE A 1 85 ? -15.364 -3.016 2.241 1.00 90.31 85 PHE A O 1
ATOM 678 N N . PHE A 1 86 ? -14.768 -2.118 0.277 1.00 91.69 86 PHE A N 1
ATOM 679 C CA . PHE A 1 86 ? -14.496 -0.786 0.807 1.00 91.69 86 PHE A CA 1
ATOM 680 C C . PHE A 1 86 ? -15.757 -0.108 1.358 1.00 91.69 86 PHE A C 1
ATOM 682 O O . PHE A 1 86 ? -15.704 0.483 2.433 1.00 91.69 86 PHE A O 1
ATOM 689 N N . LEU A 1 87 ? -16.901 -0.225 0.672 1.00 94.12 87 LEU A N 1
ATOM 690 C CA . LEU A 1 87 ? -18.180 0.305 1.154 1.00 94.12 87 LEU A CA 1
ATOM 691 C C . LEU A 1 87 ? -18.589 -0.339 2.485 1.00 94.12 87 LEU A C 1
ATOM 693 O O . LEU A 1 87 ? -18.999 0.360 3.408 1.00 94.12 87 LEU A O 1
ATOM 697 N N . LEU A 1 88 ? -18.430 -1.659 2.604 1.00 93.75 88 LEU A N 1
ATOM 698 C CA . LEU A 1 88 ? -18.687 -2.382 3.848 1.00 93.75 88 LEU A CA 1
ATOM 699 C C . LEU A 1 88 ? -17.801 -1.848 4.983 1.00 93.75 88 LEU A C 1
ATOM 701 O O . LEU A 1 88 ? -18.299 -1.508 6.054 1.00 93.75 88 LEU A O 1
ATOM 705 N N . PHE A 1 89 ? -16.502 -1.696 4.724 1.00 94.94 89 PHE A N 1
ATOM 706 C CA . PHE A 1 89 ? -15.551 -1.126 5.679 1.00 94.94 89 PHE A CA 1
ATOM 707 C C . PHE A 1 89 ? -15.893 0.312 6.066 1.00 94.94 89 PHE A C 1
ATOM 709 O O . PHE A 1 89 ? -15.756 0.676 7.228 1.00 94.94 89 PHE A O 1
ATOM 716 N N . PHE A 1 90 ? -16.370 1.120 5.122 1.00 95.50 90 PHE A N 1
ATOM 717 C CA . PHE A 1 90 ? -16.801 2.488 5.379 1.00 95.50 90 PHE A CA 1
ATOM 718 C C . PHE A 1 90 ? -18.001 2.536 6.334 1.00 95.50 90 PHE A C 1
ATOM 720 O O . PHE A 1 90 ? -17.970 3.272 7.321 1.00 95.50 90 PHE A O 1
ATOM 727 N N . ILE A 1 91 ? -19.031 1.719 6.083 1.00 96.69 91 ILE A N 1
ATOM 728 C CA . ILE A 1 91 ? -20.236 1.650 6.924 1.00 96.69 91 ILE A CA 1
ATOM 729 C C . ILE A 1 91 ? -19.869 1.183 8.338 1.00 96.69 91 ILE A C 1
ATOM 731 O O . ILE A 1 91 ? -20.174 1.872 9.311 1.00 96.69 91 ILE A O 1
ATOM 735 N N . PHE A 1 92 ? -19.162 0.054 8.463 1.00 95.69 92 PHE A N 1
ATOM 736 C CA . PHE A 1 92 ? -18.749 -0.466 9.769 1.00 95.69 92 PHE A CA 1
ATOM 737 C C . PHE A 1 92 ? -17.722 0.428 10.467 1.00 95.69 92 PHE A C 1
ATOM 739 O O . PHE A 1 92 ? -17.715 0.495 11.692 1.00 95.69 92 PHE A O 1
ATOM 746 N N . GLY A 1 93 ? -16.875 1.136 9.719 1.00 96.62 93 GLY A N 1
ATOM 747 C CA . GLY A 1 93 ? -15.898 2.079 10.258 1.00 96.62 93 GLY A CA 1
ATOM 748 C C . GLY A 1 93 ? -16.580 3.248 10.952 1.00 96.62 93 GLY A C 1
ATOM 749 O O . GLY A 1 93 ? -16.270 3.535 12.105 1.00 96.62 93 GLY A O 1
ATOM 750 N N . THR A 1 94 ? -17.552 3.875 10.287 1.00 96.44 94 THR A N 1
ATOM 751 C CA . THR A 1 94 ? -18.342 4.964 10.879 1.00 96.44 94 THR A CA 1
ATOM 752 C C . THR A 1 94 ? -19.186 4.469 12.053 1.00 96.44 94 THR A C 1
ATOM 754 O O . THR A 1 94 ? -19.173 5.094 13.109 1.00 96.44 94 THR A O 1
ATOM 757 N N . LEU A 1 95 ? -19.854 3.316 11.917 1.00 96.31 95 LEU A N 1
ATOM 758 C CA . LEU A 1 95 ? -20.607 2.710 13.023 1.00 96.31 95 LEU A CA 1
ATOM 759 C C . LEU A 1 95 ? -19.713 2.400 14.228 1.00 96.31 95 LEU A C 1
ATOM 761 O O . LEU A 1 95 ? -20.096 2.662 15.363 1.00 96.31 95 LEU A O 1
ATOM 765 N N . GLY A 1 96 ? -18.513 1.870 13.990 1.00 93.88 96 GLY A N 1
ATOM 766 C CA . GLY A 1 96 ? -17.553 1.567 15.044 1.00 93.88 96 GLY A CA 1
ATOM 767 C C . GLY A 1 96 ? -17.114 2.817 15.802 1.00 93.88 96 GLY A C 1
ATOM 768 O O . GLY A 1 96 ? -16.997 2.770 17.022 1.00 93.88 96 GLY A O 1
ATOM 769 N N . VAL A 1 97 ? -16.926 3.943 15.105 1.00 95.62 97 VAL A N 1
ATOM 770 C CA . VAL A 1 97 ? -16.604 5.233 15.740 1.00 95.62 97 VAL A CA 1
ATOM 771 C C . VAL A 1 97 ? -17.763 5.742 16.594 1.00 95.62 97 VAL A C 1
ATOM 773 O O . VAL A 1 97 ? -17.533 6.163 17.724 1.00 95.62 97 VAL A O 1
ATOM 776 N N . GLU A 1 98 ? -19.000 5.667 16.105 1.00 95.56 98 GLU A N 1
ATOM 777 C CA . GLU A 1 98 ? -20.162 6.128 16.877 1.00 95.56 98 GLU A CA 1
ATOM 778 C C . GLU A 1 98 ? -20.438 5.262 18.112 1.00 95.56 98 GLU A C 1
ATOM 780 O O . GLU A 1 98 ? -20.736 5.781 19.187 1.00 95.56 98 GLU A O 1
ATOM 785 N N . LEU A 1 99 ? -20.290 3.941 17.992 1.00 92.25 99 LEU A N 1
ATOM 786 C CA . LEU A 1 99 ? -20.560 3.011 19.090 1.00 92.25 99 LEU A CA 1
ATOM 787 C C . LEU A 1 99 ? -19.413 2.941 20.107 1.00 92.25 99 LEU A C 1
ATOM 789 O O . LEU A 1 99 ? -19.656 2.914 21.311 1.00 92.25 99 LEU A O 1
ATOM 793 N N . PHE A 1 100 ? -18.163 2.909 19.638 1.00 90.50 100 PHE A N 1
ATOM 794 C CA . PHE A 1 100 ? -16.989 2.601 20.465 1.00 90.50 100 PHE A CA 1
ATOM 795 C C . PHE A 1 100 ? -15.964 3.741 20.533 1.00 90.50 100 PHE A C 1
ATOM 797 O O . PHE A 1 100 ? -14.913 3.590 21.155 1.00 90.50 100 PHE A O 1
ATOM 804 N N . GLY A 1 101 ? -16.231 4.903 19.930 1.00 90.00 101 GLY A N 1
ATOM 805 C CA . GLY A 1 101 ? -15.297 6.036 19.917 1.00 90.00 101 GLY A CA 1
ATOM 806 C C . GLY A 1 101 ? -15.046 6.663 21.289 1.00 90.00 101 GLY A C 1
ATOM 807 O O . GLY A 1 101 ? -14.002 7.279 21.500 1.00 90.00 101 GLY A O 1
ATOM 808 N N . LYS A 1 102 ? -15.968 6.467 22.236 1.00 87.50 102 LYS A N 1
ATOM 809 C CA . LYS A 1 102 ? -15.845 6.922 23.631 1.00 87.50 102 LYS A CA 1
ATOM 810 C C . LYS A 1 102 ? -15.301 5.852 24.577 1.00 87.50 102 LYS A C 1
ATOM 812 O O . LYS A 1 102 ? -15.172 6.120 25.765 1.00 87.50 102 LYS A O 1
ATOM 817 N N . LEU A 1 103 ? -15.003 4.653 24.074 1.00 84.88 103 LEU A N 1
ATOM 818 C CA . LEU A 1 103 ? -14.472 3.578 24.901 1.00 84.88 103 LEU A CA 1
ATOM 819 C C . LEU A 1 103 ? -13.053 3.942 25.363 1.00 84.88 103 LEU A C 1
ATOM 821 O O . LEU A 1 103 ? -12.174 4.239 24.544 1.00 84.88 103 LEU A O 1
ATOM 825 N N . GLU A 1 104 ? -12.836 3.923 26.675 1.00 81.38 104 GLU A N 1
ATOM 826 C CA . GLU A 1 104 ? -11.539 4.185 27.289 1.00 81.38 104 GLU A CA 1
ATOM 827 C C . GLU A 1 104 ? -11.057 2.931 28.008 1.00 81.38 104 GLU A C 1
ATOM 829 O O . GLU A 1 104 ? -11.763 2.360 28.831 1.00 81.38 104 GLU A O 1
ATOM 834 N N . CYS A 1 105 ? -9.851 2.497 27.661 1.00 79.19 105 CYS A N 1
ATOM 835 C CA . CYS A 1 105 ? -9.185 1.380 28.310 1.00 79.19 105 CYS A CA 1
ATOM 836 C C . CYS A 1 105 ? -8.293 1.961 29.408 1.00 79.19 105 CYS A C 1
ATOM 838 O O . CYS A 1 105 ? -7.379 2.730 29.099 1.00 79.19 105 CYS A O 1
ATOM 840 N N . SER A 1 106 ? -8.574 1.619 30.662 1.00 77.44 106 SER A N 1
ATOM 841 C CA . SER A 1 106 ? -7.791 2.025 31.836 1.00 77.44 106 SER A CA 1
ATOM 842 C C . SER A 1 106 ? -7.153 0.794 32.483 1.00 77.44 106 SER A C 1
ATOM 844 O O . SER A 1 106 ? -7.485 -0.332 32.120 1.00 77.44 106 SER A O 1
ATOM 846 N N . GLU A 1 107 ? -6.255 0.974 33.451 1.00 75.94 107 GLU A N 1
ATOM 847 C CA . GLU A 1 107 ? -5.717 -0.161 34.221 1.00 75.94 107 GLU A CA 1
ATOM 848 C C . GLU A 1 107 ? -6.815 -0.900 35.006 1.00 75.94 107 GLU A C 1
ATOM 850 O O . GLU A 1 107 ? -6.729 -2.111 35.188 1.00 75.94 107 GLU A O 1
ATOM 855 N N . GLU A 1 108 ? -7.883 -0.196 35.392 1.00 76.31 108 GLU A N 1
ATOM 856 C CA . GLU A 1 108 ? -9.053 -0.766 36.077 1.00 76.31 108 GLU A CA 1
ATOM 857 C C . GLU A 1 108 ? -10.013 -1.509 35.128 1.00 76.31 108 GLU A C 1
ATOM 859 O O . GLU A 1 108 ? -10.704 -2.432 35.549 1.00 76.31 108 GLU A O 1
ATOM 864 N N . GLN A 1 109 ? -10.026 -1.149 33.839 1.00 75.50 109 GLN A N 1
ATOM 865 C CA . GLN A 1 109 ? -10.804 -1.806 32.779 1.00 75.50 109 GLN A CA 1
ATOM 866 C C . GLN A 1 109 ? -9.889 -2.088 31.580 1.00 75.50 109 GLN A C 1
ATOM 868 O O . GLN A 1 109 ? -9.871 -1.330 30.598 1.00 75.50 109 GLN A O 1
ATOM 873 N N . PRO A 1 110 ? -9.077 -3.159 31.666 1.00 76.88 110 PRO A N 1
ATOM 874 C CA . PRO A 1 110 ? -8.104 -3.478 30.638 1.00 76.88 110 PRO A CA 1
ATOM 875 C C . PRO A 1 110 ? -8.799 -3.990 29.374 1.00 76.88 110 PRO A C 1
ATOM 877 O O . PR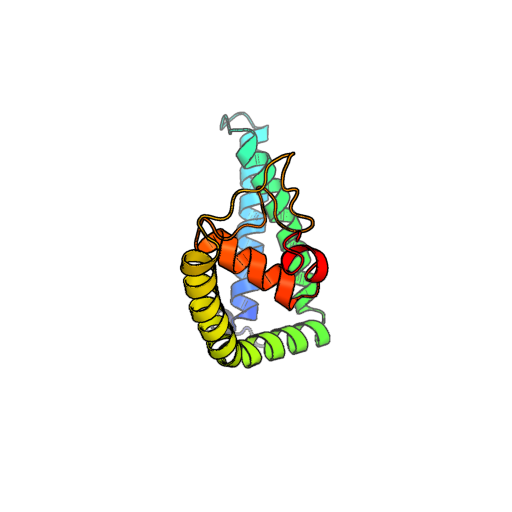O A 1 110 ? -9.580 -4.941 29.395 1.00 76.88 110 PRO A O 1
ATOM 880 N N . CYS A 1 111 ? -8.454 -3.403 28.231 1.00 81.25 111 CYS A N 1
ATOM 881 C CA . CYS A 1 111 ? -8.871 -3.920 26.933 1.00 81.25 111 CYS A CA 1
ATOM 882 C C . CYS A 1 111 ? -7.849 -4.934 26.416 1.00 81.25 111 CYS A C 1
ATOM 884 O O . CYS A 1 111 ? -6.675 -4.613 26.249 1.00 81.25 111 CYS A O 1
ATOM 886 N N . SER A 1 112 ? -8.295 -6.149 26.094 1.00 79.81 112 SER A N 1
ATOM 887 C CA . SER A 1 112 ? -7.395 -7.217 25.627 1.00 79.81 112 SER A CA 1
ATOM 888 C C . SER A 1 112 ? -6.891 -7.020 24.186 1.00 79.81 112 SER A C 1
ATOM 890 O O . SER A 1 112 ? -5.834 -7.535 23.822 1.00 79.81 112 SER A O 1
ATOM 892 N N . GLY A 1 113 ? -7.639 -6.303 23.339 1.00 80.81 113 GLY A N 1
ATOM 893 C CA . GLY A 1 113 ? -7.310 -6.128 21.915 1.00 80.81 113 GLY A CA 1
ATOM 894 C C . GLY A 1 113 ? -7.243 -4.687 21.414 1.00 80.81 113 GLY A C 1
ATOM 895 O O . GLY A 1 113 ? -6.726 -4.461 20.318 1.00 80.81 113 GLY A O 1
ATOM 896 N N . LEU A 1 114 ? -7.723 -3.715 22.192 1.00 87.19 114 LEU A N 1
ATOM 897 C CA . LEU A 1 114 ? -7.676 -2.296 21.831 1.00 87.19 114 LEU A CA 1
ATOM 898 C C . LEU A 1 114 ? -6.413 -1.646 22.396 1.00 87.19 114 LEU A C 1
ATOM 900 O O . LEU A 1 114 ? -6.041 -1.874 23.539 1.00 87.19 114 LEU A O 1
ATOM 904 N N . ASN A 1 115 ? -5.752 -0.833 21.576 1.00 84.50 115 ASN A N 1
ATOM 905 C CA . ASN A 1 115 ? -4.474 -0.195 21.886 1.00 84.50 115 ASN A CA 1
ATOM 906 C C . ASN A 1 115 ? -4.382 1.187 21.221 1.00 84.50 115 ASN A C 1
ATOM 908 O O . ASN A 1 115 ? -5.196 1.557 20.373 1.00 84.50 115 ASN A O 1
ATOM 912 N N . LYS A 1 116 ? -3.302 1.934 21.493 1.00 85.38 116 LYS A N 1
ATOM 913 C CA . LYS A 1 116 ? -3.016 3.222 20.824 1.00 85.38 116 LYS A CA 1
ATOM 914 C C . LYS A 1 116 ? -3.038 3.138 19.288 1.00 85.38 116 LYS A C 1
ATOM 916 O O . LYS A 1 116 ? -3.360 4.123 18.632 1.00 85.38 116 LYS A O 1
ATOM 921 N N . HIS A 1 117 ? -2.737 1.972 18.716 1.00 87.19 117 HIS A N 1
ATOM 922 C CA . HIS A 1 117 ? -2.716 1.735 17.267 1.00 87.19 117 HIS A CA 1
ATOM 923 C C . HIS A 1 117 ? -3.944 0.982 16.724 1.00 87.19 117 HIS A C 1
ATOM 925 O O . HIS A 1 117 ? -4.038 0.793 15.516 1.00 87.19 117 HIS A O 1
ATOM 931 N N . ALA A 1 118 ? -4.867 0.555 17.590 1.00 90.69 118 ALA A N 1
ATOM 932 C CA . ALA A 1 118 ? -6.077 -0.178 17.222 1.00 90.69 118 ALA A CA 1
ATOM 933 C C . ALA A 1 118 ? -7.228 0.280 18.129 1.00 90.69 118 ALA A C 1
ATOM 935 O O . ALA A 1 118 ? -7.363 -0.204 19.250 1.00 90.69 118 ALA A O 1
ATOM 936 N N . HIS A 1 119 ? -7.989 1.279 17.679 1.00 90.88 119 HIS A N 1
ATOM 937 C CA . HIS A 1 119 ? -9.073 1.917 18.427 1.00 90.88 119 HIS A CA 1
ATOM 938 C C . HIS A 1 119 ? -10.116 2.544 17.496 1.00 90.88 119 HIS A C 1
ATOM 940 O O . HIS A 1 119 ? -9.832 2.850 16.338 1.00 90.88 119 HIS A O 1
ATOM 946 N N . PHE A 1 120 ? -11.301 2.823 18.042 1.00 94.25 120 PHE A N 1
ATOM 947 C CA . PHE A 1 120 ? -12.425 3.416 17.312 1.00 94.25 120 PHE A CA 1
ATOM 948 C C . PHE A 1 120 ? -12.605 4.930 17.528 1.00 94.25 120 PHE A C 1
ATOM 950 O O . PHE A 1 120 ? -13.556 5.510 17.030 1.00 94.25 120 PHE A O 1
ATOM 957 N N . LYS A 1 121 ? -11.681 5.618 18.212 1.00 92.50 121 LYS A N 1
ATOM 958 C CA . LYS A 1 121 ? -11.724 7.088 18.394 1.00 92.50 121 LYS A CA 1
ATOM 959 C C . LYS A 1 121 ? -11.648 7.894 17.084 1.00 92.50 121 LYS A C 1
ATOM 961 O O . LYS A 1 121 ? -12.178 8.994 17.014 1.00 92.50 121 LYS A O 1
ATOM 966 N N . ASN A 1 122 ? -10.971 7.371 16.057 1.00 92.94 122 ASN A N 1
ATOM 967 C CA . ASN A 1 122 ? -10.760 8.050 14.774 1.00 92.94 122 ASN A CA 1
ATOM 968 C C . ASN A 1 122 ? -11.160 7.139 13.616 1.00 92.94 122 ASN A C 1
ATOM 970 O O . ASN A 1 122 ? -10.745 5.983 13.586 1.00 92.94 122 ASN A O 1
ATOM 974 N N . PHE A 1 123 ? -11.842 7.681 12.606 1.00 94.12 123 PHE A N 1
ATOM 975 C CA . PHE A 1 123 ? -12.306 6.914 11.444 1.00 94.12 123 PHE A CA 1
ATOM 976 C C . PHE A 1 123 ? -11.190 6.132 10.724 1.00 94.12 123 PHE A C 1
ATOM 978 O O . PHE A 1 123 ? -11.345 4.950 10.427 1.00 94.12 123 PHE A O 1
ATOM 985 N N . CYS A 1 124 ? -10.025 6.749 10.496 1.00 94.19 124 CYS A N 1
ATOM 986 C CA . CYS A 1 124 ? -8.909 6.080 9.816 1.00 94.19 124 CYS A CA 1
ATOM 987 C C . CYS A 1 124 ? -8.357 4.890 10.625 1.00 94.19 124 CYS A C 1
ATOM 989 O O . CYS A 1 124 ? -8.121 3.815 10.077 1.00 94.19 124 CYS A O 1
ATOM 991 N N . ILE A 1 125 ? -8.202 5.047 11.944 1.00 94.31 125 ILE A N 1
ATOM 992 C CA . ILE A 1 125 ? -7.735 3.953 12.808 1.00 94.31 125 ILE A CA 1
ATOM 993 C C . ILE A 1 125 ? -8.832 2.897 12.997 1.00 94.31 125 ILE A C 1
ATOM 995 O O . ILE A 1 125 ? -8.515 1.712 13.056 1.00 94.31 125 ILE A O 1
ATOM 999 N N . ALA A 1 126 ? -10.110 3.284 13.004 1.00 95.00 126 ALA A N 1
ATOM 1000 C CA . ALA A 1 126 ? -11.236 2.354 13.019 1.00 95.00 126 ALA A CA 1
ATOM 1001 C C . ALA A 1 126 ? -11.225 1.448 11.778 1.00 95.00 126 ALA A C 1
ATOM 1003 O O . ALA A 1 126 ? -11.345 0.234 11.912 1.00 95.00 126 ALA A O 1
ATOM 1004 N N . LEU A 1 127 ? -10.972 2.004 10.587 1.00 95.75 127 LEU A N 1
ATOM 1005 C CA . LEU A 1 127 ? -10.792 1.219 9.360 1.00 95.75 127 LEU A CA 1
ATOM 1006 C C . LEU A 1 127 ? -9.610 0.245 9.455 1.00 95.75 127 LEU A C 1
ATOM 1008 O O . LEU A 1 127 ? -9.749 -0.917 9.081 1.00 95.75 127 LEU A O 1
ATOM 1012 N N . LEU A 1 128 ? -8.459 0.682 9.981 1.00 94.62 128 LEU A N 1
ATOM 1013 C CA . LEU A 1 128 ? -7.301 -0.199 10.199 1.00 94.62 128 LEU A CA 1
ATOM 1014 C C . LEU A 1 128 ? -7.592 -1.291 11.240 1.00 94.62 128 LEU A C 1
ATOM 1016 O O . LEU A 1 128 ? -7.139 -2.426 11.098 1.00 94.62 128 LEU A O 1
ATOM 1020 N N . THR A 1 129 ? -8.378 -0.969 12.264 1.00 93.44 129 THR A N 1
ATOM 1021 C CA . THR A 1 129 ? -8.803 -1.917 13.300 1.00 93.44 129 THR A CA 1
ATOM 1022 C C . THR A 1 129 ? -9.762 -2.955 12.714 1.00 93.44 129 THR A C 1
ATOM 1024 O O . THR A 1 129 ? -9.582 -4.148 12.942 1.00 93.44 129 THR A O 1
ATOM 1027 N N . LEU A 1 130 ? -10.716 -2.539 11.875 1.00 94.38 130 LEU A N 1
ATOM 1028 C CA . LEU A 1 130 ? -11.589 -3.447 11.125 1.00 94.38 130 LEU A CA 1
ATOM 1029 C C . LEU A 1 130 ? -10.814 -4.302 10.125 1.00 94.38 130 LEU A C 1
ATOM 1031 O O . LEU A 1 130 ? -11.119 -5.480 9.974 1.00 94.38 130 LEU A O 1
ATOM 1035 N N . PHE A 1 131 ? -9.782 -3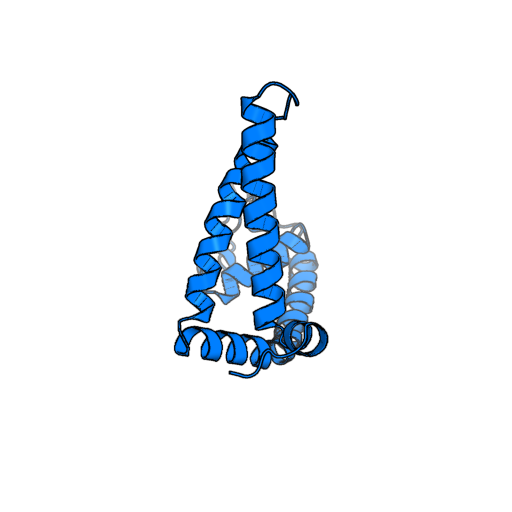.750 9.483 1.00 93.62 131 PHE A N 1
ATOM 1036 C CA . PHE A 1 131 ? -8.896 -4.525 8.616 1.00 93.62 131 PHE A CA 1
ATOM 1037 C C . PHE A 1 131 ? -8.197 -5.636 9.392 1.00 93.62 131 PHE A C 1
ATOM 1039 O O . PHE A 1 131 ? -8.211 -6.787 8.962 1.00 93.62 131 PHE A O 1
ATOM 1046 N N . ARG A 1 132 ? -7.672 -5.314 10.577 1.00 92.44 132 ARG A N 1
ATOM 1047 C CA . ARG A 1 132 ? -7.070 -6.293 11.481 1.00 92.44 132 ARG A CA 1
ATOM 1048 C C . ARG A 1 132 ? -8.059 -7.410 11.843 1.00 92.44 132 ARG A C 1
ATOM 1050 O O . ARG A 1 132 ? -7.733 -8.588 11.698 1.00 92.44 132 ARG A O 1
ATOM 1057 N N . VAL A 1 133 ? -9.290 -7.046 12.210 1.00 92.50 133 VAL A N 1
ATOM 1058 C CA . VAL A 1 133 ? -10.370 -8.004 12.504 1.00 92.50 133 VAL A CA 1
ATOM 1059 C C . VAL A 1 133 ? -10.710 -8.869 11.285 1.00 92.50 133 VAL A C 1
ATOM 1061 O O . VAL A 1 133 ? -10.804 -10.085 11.416 1.00 92.50 133 VAL A O 1
ATOM 1064 N N . ALA A 1 134 ? -10.828 -8.278 10.094 1.00 91.88 134 ALA A N 1
ATOM 1065 C CA . ALA A 1 134 ? -11.134 -8.995 8.856 1.00 91.88 134 ALA A CA 1
ATOM 1066 C C . ALA A 1 134 ? -10.021 -9.967 8.434 1.00 91.88 134 ALA A C 1
ATOM 1068 O O . ALA A 1 134 ? -10.305 -11.011 7.852 1.00 91.88 134 ALA A O 1
ATOM 1069 N N . THR A 1 135 ? -8.762 -9.660 8.761 1.00 92.38 135 THR A N 1
ATOM 1070 C CA . THR A 1 135 ? -7.634 -10.594 8.593 1.00 92.38 135 THR A CA 1
ATOM 1071 C C . THR A 1 135 ? -7.578 -11.690 9.662 1.00 92.38 135 THR A C 1
ATOM 1073 O O . THR A 1 135 ? -6.723 -12.568 9.587 1.00 92.38 135 THR A O 1
ATOM 1076 N N . GLY A 1 136 ? -8.476 -11.661 10.652 1.00 90.25 136 GLY A N 1
ATOM 1077 C CA . GLY A 1 136 ? -8.512 -12.619 11.755 1.00 90.25 136 GLY A CA 1
ATOM 1078 C C . GLY A 1 136 ? -7.412 -12.408 12.801 1.00 90.25 136 GLY A C 1
ATOM 1079 O O . GLY A 1 136 ? -7.232 -13.255 13.675 1.00 90.25 136 GLY A O 1
ATOM 1080 N N . ASP A 1 137 ? -6.689 -11.290 12.756 1.00 89.19 137 ASP A N 1
ATOM 1081 C CA . ASP A 1 137 ? -5.617 -11.000 13.705 1.00 89.19 137 ASP A CA 1
ATOM 1082 C C . ASP A 1 137 ? -6.193 -10.432 15.009 1.00 89.19 137 ASP A C 1
ATOM 1084 O O . ASP A 1 137 ? -6.701 -9.312 15.060 1.00 89.19 137 ASP A O 1
ATOM 1088 N N . ASN A 1 138 ? -6.097 -11.214 16.086 1.00 86.12 138 ASN A N 1
ATOM 1089 C CA . ASN A 1 138 ? -6.486 -10.827 17.445 1.00 86.12 138 ASN A CA 1
ATOM 1090 C C . ASN A 1 138 ? -7.913 -10.240 17.573 1.00 86.12 138 ASN A C 1
ATOM 1092 O O . ASN A 1 138 ? -8.195 -9.434 18.460 1.00 86.12 138 ASN A O 1
ATOM 1096 N N . TRP A 1 139 ? -8.839 -10.661 16.708 1.00 87.62 139 TRP A N 1
ATOM 1097 C CA . TRP A 1 139 ? -10.233 -10.204 16.737 1.00 87.62 139 TRP A CA 1
ATOM 1098 C C . TRP A 1 139 ? -10.946 -10.571 18.046 1.00 87.62 139 TRP A C 1
ATOM 1100 O O . TRP A 1 139 ? -11.748 -9.794 18.560 1.00 87.62 139 TRP A O 1
ATOM 1110 N N . ASN A 1 140 ? -10.595 -11.725 18.623 1.00 87.44 140 ASN A N 1
ATOM 1111 C CA . ASN A 1 140 ? -11.113 -12.194 19.909 1.00 87.44 140 ASN A CA 1
ATOM 1112 C C . ASN A 1 140 ? -10.817 -11.208 21.046 1.00 87.44 140 ASN A C 1
ATOM 1114 O O . ASN A 1 140 ? -11.671 -10.977 21.894 1.00 87.44 140 ASN A O 1
ATOM 1118 N N . GLY A 1 141 ? -9.619 -10.617 21.066 1.00 85.31 141 GLY A N 1
ATOM 1119 C CA . GLY A 1 141 ? -9.252 -9.621 22.072 1.00 85.31 141 GLY A CA 1
ATOM 1120 C C . GLY A 1 141 ? -10.003 -8.301 21.898 1.00 85.31 141 GLY A C 1
ATOM 1121 O O . GLY A 1 141 ? -10.237 -7.607 22.880 1.00 85.31 141 GLY A O 1
ATOM 1122 N N . ILE A 1 142 ? -10.387 -7.957 20.664 1.00 85.75 142 ILE A N 1
ATOM 1123 C CA . ILE A 1 142 ? -11.139 -6.732 20.352 1.00 85.75 142 ILE A CA 1
ATOM 1124 C C . ILE A 1 142 ? -12.613 -6.874 20.760 1.00 85.75 142 ILE A C 1
ATOM 1126 O O . ILE A 1 142 ? -13.199 -5.903 21.222 1.00 85.75 142 ILE A O 1
ATOM 1130 N N . MET A 1 143 ? -13.205 -8.068 20.624 1.00 83.38 143 MET A N 1
ATOM 1131 C CA . MET A 1 143 ? -14.602 -8.313 21.019 1.00 83.38 143 MET A CA 1
ATOM 1132 C C . MET A 1 143 ? -14.794 -8.619 22.507 1.00 83.38 143 MET A C 1
ATOM 1134 O O . MET A 1 143 ? -15.907 -8.494 23.010 1.00 83.38 143 MET A O 1
ATOM 1138 N N . LYS A 1 144 ? -13.730 -8.982 23.229 1.00 77.69 144 LYS A N 1
ATOM 1139 C CA . LYS A 1 144 ? -13.765 -9.084 24.690 1.00 77.69 144 LYS A CA 1
ATOM 1140 C C . LYS A 1 144 ? -13.692 -7.690 25.308 1.00 77.69 144 LYS A C 1
ATOM 1142 O O . LYS A 1 144 ? -12.607 -7.181 25.586 1.00 77.69 144 LYS A O 1
ATOM 1147 N N . VAL A 1 145 ? -14.855 -7.090 25.522 1.00 58.81 145 VAL A N 1
ATOM 1148 C CA . VAL A 1 145 ? -15.018 -6.033 26.523 1.00 58.81 145 VAL A CA 1
ATOM 1149 C C . VAL A 1 145 ? -15.228 -6.758 27.851 1.00 58.81 145 VAL A C 1
ATOM 1151 O O . VAL A 1 145 ? -16.101 -7.615 27.924 1.00 58.81 145 VAL A O 1
ATOM 1154 N N . SER A 1 146 ? -14.351 -6.518 28.829 1.00 52.56 146 SER A N 1
ATOM 1155 C CA . SER A 1 146 ? -14.453 -7.109 30.172 1.00 52.56 146 SER A CA 1
ATOM 1156 C C . SER A 1 146 ? -15.856 -6.890 30.740 1.00 52.56 146 SER A C 1
ATOM 1158 O O . SER A 1 146 ? -16.340 -5.758 30.677 1.00 52.56 146 SER A O 1
ATOM 1160 N N . ASP A 1 147 ? -16.463 -7.954 31.275 1.00 42.91 147 ASP A N 1
ATOM 1161 C CA . ASP A 1 147 ? -17.585 -7.857 32.221 1.00 42.91 147 ASP A CA 1
ATOM 1162 C C . ASP A 1 147 ? -17.195 -7.002 33.441 1.00 42.91 147 ASP A C 1
ATOM 1164 O O . ASP A 1 147 ? -15.976 -6.960 33.765 1.00 42.91 147 ASP A O 1
#

Foldseek 3Di:
DDPPPPVRQVVDPVSVLVVVLVVLVVVLVVVVVCVVVVVDPDDPVVVVVSVVSVVVVVVVVCVVDPVSVVVVVVVVVCVVVVVVVVVVLQVQLVVQLVVFLPPDADPVFHQQQDDPQAGNVDSVSSSVNVVCVVVVNCVVSRPDRDD

pLDDT: mean 81.97, std 10.91, range [40.25, 96.69]

Radius of gyration: 23.86 Å; chains: 1; bounding box: 52×36×73 Å

Secondary structure (DSSP, 8-state):
-----HHHHTTSHHHHHHHHHHHHHHHHHHHHHHHHTTSS---HHHHHHHHHHHHGGGHHHHHH-HHHHHHHHHHHHHTTTHHHHHHHHHHHHHHHHHHHTT----SSS--SS-BTTB-SSSHHHHHHHHHHHHTTSSHHHHH----